Protein AF-A0A3D8LEV6-F1 (afdb_monomer_lite)

Foldseek 3Di:
DDDDDDDDDDDPDDVVVVVCCVAPQVNVLVPPAVQWPDGHLDAQDWTDGPCPVPPDDDTDGNHDDDDD

InterPro domains:
  IPR013538 Activator of Hsp90 ATPase homologue 1/2-like, C-terminal [PF08327] (12-67)
  IPR023393 START-like domain superfamily [G3DSA:3.30.530.20] (3-68)

Secondary structure (DSSP, 8-state):
-----------SS-HHHHHHHHH-HHHHHHHT-TTEEE--S-TTPBPEE--TT-SS----B-------

Structure (mmCIF, N/CA/C/O backbone):
data_AF-A0A3D8LEV6-F1
#
_entry.id   AF-A0A3D8LEV6-F1
#
loop_
_atom_site.group_PDB
_atom_site.id
_atom_site.type_symbol
_atom_site.label_atom_id
_atom_site.label_alt_id
_atom_site.label_comp_id
_atom_site.label_asym_id
_atom_site.label_entity_id
_atom_site.label_seq_id
_atom_site.pdbx_PDB_ins_code
_atom_site.Cartn_x
_atom_site.Cartn_y
_atom_site.Cartn_z
_atom_site.occupancy
_atom_site.B_iso_or_equiv
_atom_site.auth_seq_id
_atom_site.auth_comp_id
_atom_site.auth_asym_id
_atom_site.auth_atom_id
_atom_site.pdbx_PDB_model_num
ATOM 1 N N . MET A 1 1 ? -2.989 24.033 15.397 1.00 50.75 1 MET A N 1
ATOM 2 C CA . MET A 1 1 ? -4.120 23.122 15.130 1.00 50.75 1 MET A CA 1
ATOM 3 C C . MET A 1 1 ? -3.959 22.600 13.718 1.00 50.75 1 MET A C 1
ATOM 5 O O . MET A 1 1 ? -3.779 23.414 12.822 1.00 50.75 1 MET A O 1
ATOM 9 N N . SER A 1 2 ? -3.940 21.284 13.529 1.00 76.88 2 SER A N 1
ATOM 10 C CA . SER A 1 2 ? -3.762 20.673 12.208 1.00 76.88 2 SER A CA 1
ATOM 11 C C . SER A 1 2 ? -5.138 20.392 11.615 1.00 76.88 2 SER A C 1
ATOM 13 O O . SER A 1 2 ? -5.804 19.449 12.032 1.00 76.88 2 SER A O 1
ATOM 15 N N . THR A 1 3 ? -5.597 21.236 10.695 1.00 89.50 3 THR A N 1
ATOM 16 C CA . THR A 1 3 ? -6.845 20.992 9.960 1.00 89.50 3 THR A CA 1
ATOM 17 C C . THR A 1 3 ? -6.643 19.787 9.034 1.00 89.50 3 THR A C 1
ATOM 19 O O . THR A 1 3 ? -5.691 19.803 8.249 1.00 89.50 3 THR A O 1
ATOM 22 N N . PRO A 1 4 ? -7.476 18.734 9.108 1.00 91.06 4 PRO A N 1
ATOM 23 C CA . PRO A 1 4 ? -7.312 17.564 8.257 1.00 91.06 4 PRO A CA 1
ATOM 24 C C . PRO A 1 4 ? -7.645 17.905 6.802 1.00 91.06 4 PRO A C 1
ATOM 26 O O . PRO A 1 4 ? -8.646 18.564 6.518 1.00 91.06 4 PRO A O 1
ATOM 29 N N . LEU A 1 5 ? -6.826 17.419 5.871 1.00 91.81 5 LEU A N 1
ATOM 30 C CA . LEU A 1 5 ? -7.169 17.413 4.453 1.00 91.81 5 LEU A CA 1
ATOM 31 C C . LEU A 1 5 ? -8.001 16.161 4.161 1.00 91.81 5 LEU A C 1
ATOM 33 O O . LEU A 1 5 ? -7.477 15.049 4.209 1.00 91.81 5 LEU A O 1
ATOM 37 N N . ILE A 1 6 ? -9.283 16.344 3.852 1.00 93.56 6 ILE A N 1
ATOM 38 C CA . ILE A 1 6 ? -10.216 15.255 3.536 1.00 93.56 6 ILE A CA 1
ATOM 39 C C . ILE A 1 6 ? -10.457 15.237 2.022 1.00 93.56 6 ILE A C 1
ATOM 41 O O . ILE A 1 6 ? -10.690 16.282 1.415 1.00 93.56 6 ILE A O 1
ATOM 45 N N . LYS A 1 7 ? -10.374 14.052 1.407 1.00 93.88 7 LYS A N 1
ATOM 46 C CA . LYS A 1 7 ? -10.704 13.817 -0.006 1.00 93.88 7 LYS A CA 1
ATOM 47 C C . LYS A 1 7 ? -11.687 12.658 -0.108 1.00 93.88 7 LYS A C 1
ATOM 49 O O . LYS A 1 7 ? -11.483 11.632 0.535 1.00 93.88 7 LYS A O 1
ATOM 54 N N . GLU A 1 8 ? -12.701 12.813 -0.949 1.00 94.94 8 GLU A N 1
ATOM 55 C CA . GLU A 1 8 ? -13.725 11.801 -1.204 1.00 94.94 8 GLU A CA 1
ATOM 56 C C . GLU A 1 8 ? -13.731 11.428 -2.684 1.00 94.94 8 GLU A C 1
ATOM 58 O O . GLU A 1 8 ? -13.615 12.289 -3.557 1.00 94.94 8 GLU A O 1
ATOM 63 N N . PHE A 1 9 ? -13.858 10.132 -2.962 1.00 91.62 9 PHE A N 1
ATOM 64 C CA . PHE A 1 9 ? -13.894 9.590 -4.314 1.00 91.62 9 PHE A CA 1
ATOM 65 C C . PHE A 1 9 ? -14.999 8.541 -4.408 1.00 91.62 9 PHE A C 1
ATOM 67 O O . PHE A 1 9 ? -15.073 7.644 -3.570 1.00 91.62 9 PHE A O 1
ATOM 74 N N . ASN A 1 10 ? -15.836 8.640 -5.441 1.00 94.44 10 ASN A N 1
ATOM 75 C CA . ASN A 1 10 ? -1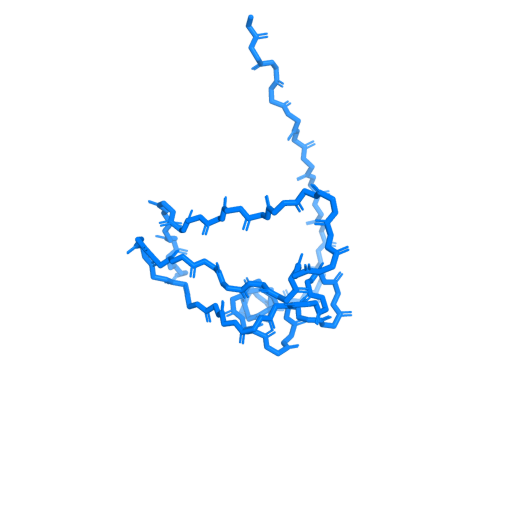6.921 7.698 -5.698 1.00 94.44 10 ASN A CA 1
ATOM 76 C C . ASN A 1 10 ? -16.574 6.829 -6.906 1.00 94.44 10 ASN A C 1
ATOM 78 O O . ASN A 1 10 ? -16.364 7.345 -8.004 1.00 94.44 10 ASN A O 1
ATOM 82 N N . TYR A 1 11 ? -16.549 5.511 -6.709 1.00 92.25 11 TYR A N 1
ATOM 83 C CA . TYR A 1 11 ? -16.261 4.541 -7.761 1.00 92.25 11 TYR A CA 1
ATOM 84 C C . TYR A 1 11 ? -17.392 3.519 -7.859 1.00 92.25 11 TYR A C 1
ATOM 86 O O . TYR A 1 11 ? -17.769 2.909 -6.862 1.00 92.25 11 TYR A O 1
ATOM 94 N N . ASN A 1 12 ? -17.911 3.293 -9.068 1.00 95.56 12 ASN A N 1
ATOM 95 C CA . ASN A 1 12 ? -18.921 2.263 -9.323 1.00 95.56 12 ASN A CA 1
ATOM 96 C C . ASN A 1 12 ? -18.261 0.888 -9.535 1.00 95.56 12 ASN A C 1
ATOM 98 O O . ASN A 1 12 ? -18.287 0.329 -10.633 1.00 95.56 12 ASN A O 1
ATOM 102 N N . VAL A 1 13 ? -17.589 0.380 -8.501 1.00 95.00 13 VAL A N 1
ATOM 103 C CA . VAL A 1 13 ? -16.902 -0.919 -8.512 1.00 95.00 13 VAL A CA 1
ATOM 104 C C . VAL A 1 13 ? -17.094 -1.640 -7.172 1.00 95.00 13 VAL A C 1
ATOM 106 O O . VAL A 1 13 ? -17.311 -0.980 -6.156 1.00 95.00 13 VAL A O 1
ATOM 109 N N . PRO A 1 14 ? -16.988 -2.982 -7.135 1.00 94.75 14 PRO A N 1
ATOM 110 C CA . PRO A 1 14 ? -17.041 -3.732 -5.882 1.00 94.75 14 PRO A CA 1
ATOM 111 C C . PRO A 1 14 ? -15.939 -3.301 -4.905 1.00 94.75 14 PRO A C 1
ATOM 113 O O . PRO A 1 14 ? -14.801 -3.046 -5.318 1.00 94.75 14 PRO A O 1
ATOM 116 N N . ILE A 1 15 ? -16.257 -3.263 -3.608 1.00 91.50 15 ILE A N 1
ATOM 117 C CA . ILE A 1 15 ? -15.328 -2.824 -2.553 1.00 91.50 15 ILE A CA 1
ATOM 118 C C . ILE A 1 15 ? -14.064 -3.693 -2.488 1.00 91.50 15 ILE A C 1
ATOM 120 O O . ILE A 1 15 ? -12.984 -3.195 -2.190 1.00 91.50 15 ILE A O 1
ATOM 124 N N . GLU A 1 16 ? -14.163 -4.968 -2.864 1.00 92.44 16 GLU A N 1
ATOM 125 C CA . GLU A 1 16 ? -13.044 -5.908 -2.961 1.00 92.44 16 GLU A CA 1
ATOM 126 C C . GLU A 1 16 ? -11.998 -5.436 -3.972 1.00 92.44 16 GLU A C 1
ATOM 128 O O . GLU A 1 16 ? -10.800 -5.571 -3.733 1.00 92.44 16 GLU A O 1
ATOM 133 N N . LYS A 1 17 ? -12.436 -4.862 -5.102 1.00 92.62 17 LYS A N 1
ATOM 134 C CA . LYS A 1 17 ? -11.510 -4.341 -6.114 1.00 92.62 17 LYS A CA 1
ATOM 135 C C . LYS A 1 17 ? -10.781 -3.104 -5.609 1.00 92.62 17 LYS A C 1
ATOM 137 O O . LYS A 1 17 ? -9.590 -2.970 -5.875 1.00 92.62 17 LYS A O 1
ATOM 142 N N . VAL A 1 18 ? -11.481 -2.234 -4.880 1.00 92.69 18 VAL A N 1
ATOM 143 C CA . VAL A 1 18 ? -10.872 -1.054 -4.249 1.00 92.69 18 VAL A CA 1
ATOM 144 C C . VAL A 1 18 ? -9.854 -1.489 -3.203 1.00 92.69 18 VAL A C 1
ATOM 146 O O . VAL A 1 18 ? -8.726 -1.010 -3.219 1.00 92.69 18 VAL A O 1
ATOM 149 N N . TRP A 1 19 ? -10.222 -2.449 -2.352 1.00 92.62 19 TRP A N 1
ATOM 150 C CA . TRP A 1 19 ? -9.321 -3.003 -1.347 1.00 92.62 19 TRP A CA 1
ATOM 151 C C . TRP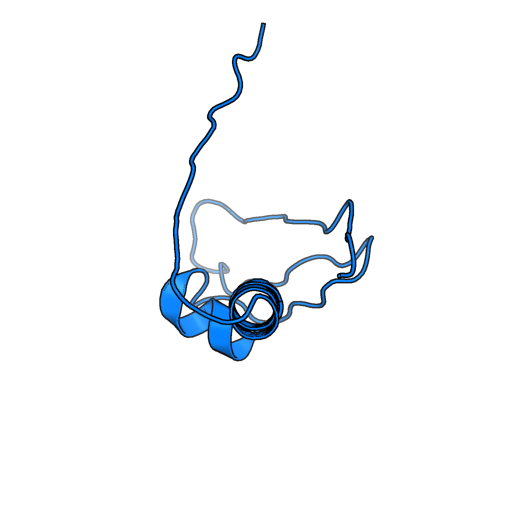 A 1 19 ? -8.059 -3.579 -1.986 1.00 92.62 19 TRP A C 1
ATOM 153 O O . TRP A 1 19 ? -6.960 -3.159 -1.647 1.00 92.62 19 TRP A O 1
ATOM 163 N N . GLN A 1 20 ? -8.204 -4.429 -3.006 1.00 92.62 20 GLN A N 1
ATOM 164 C CA . GLN A 1 20 ? -7.059 -4.954 -3.747 1.00 92.62 20 GLN A CA 1
ATOM 165 C C . GLN A 1 20 ? -6.212 -3.847 -4.383 1.00 92.62 20 GLN A C 1
ATOM 167 O O . GLN A 1 20 ? -4.997 -3.937 -4.343 1.00 92.62 20 GLN A O 1
ATOM 172 N N . ALA A 1 21 ? -6.798 -2.790 -4.949 1.00 92.69 21 ALA A N 1
ATOM 173 C CA . ALA A 1 21 ? -6.012 -1.690 -5.521 1.00 92.69 21 ALA A CA 1
ATOM 174 C C . ALA A 1 21 ? -5.181 -0.921 -4.472 1.00 92.69 21 ALA A C 1
ATOM 176 O O . ALA A 1 21 ? -4.180 -0.297 -4.828 1.00 92.69 21 ALA A O 1
ATOM 177 N N . LEU A 1 22 ? -5.596 -0.972 -3.201 1.00 91.00 22 LEU A N 1
ATOM 178 C CA . LEU A 1 22 ? -4.929 -0.337 -2.063 1.00 91.00 22 LEU A CA 1
ATOM 179 C C . LEU A 1 22 ? -3.977 -1.273 -1.310 1.00 91.00 22 LEU A C 1
ATOM 181 O O . LEU A 1 22 ? -3.112 -0.769 -0.598 1.00 91.00 22 LEU A O 1
ATOM 185 N N . THR A 1 23 ? -4.142 -2.596 -1.426 1.00 92.12 23 THR A N 1
ATOM 186 C CA . THR A 1 23 ? -3.352 -3.569 -0.656 1.00 92.12 23 THR A CA 1
ATOM 187 C C . THR A 1 23 ? -2.503 -4.526 -1.488 1.00 92.12 23 THR A C 1
ATOM 189 O O . THR A 1 23 ? -1.583 -5.147 -0.963 1.00 92.12 23 THR A O 1
ATOM 192 N N . ASP A 1 24 ? -2.820 -4.708 -2.766 1.00 92.50 24 ASP A N 1
ATOM 193 C CA . ASP A 1 24 ? -2.040 -5.545 -3.671 1.00 92.50 24 ASP A CA 1
ATOM 194 C C . ASP A 1 24 ? -0.850 -4.742 -4.194 1.00 92.50 24 ASP A C 1
ATOM 196 O O . ASP A 1 24 ? -1.011 -3.741 -4.894 1.00 92.50 24 ASP A O 1
ATOM 200 N N . LYS A 1 25 ? 0.357 -5.192 -3.852 1.00 92.19 25 LYS A N 1
ATOM 201 C CA . LYS A 1 25 ? 1.615 -4.542 -4.229 1.00 92.19 25 LYS A CA 1
ATOM 202 C C . LYS A 1 25 ? 1.715 -4.280 -5.733 1.00 92.19 25 LYS A C 1
ATOM 204 O O . LYS A 1 25 ? 2.188 -3.212 -6.123 1.00 92.19 25 LYS A O 1
ATOM 209 N N . ASP A 1 26 ? 1.328 -5.239 -6.568 1.00 91.62 26 ASP A N 1
ATOM 210 C CA . ASP A 1 26 ? 1.499 -5.115 -8.014 1.00 91.62 26 ASP A CA 1
ATOM 211 C C . ASP A 1 26 ? 0.483 -4.125 -8.590 1.00 91.62 26 ASP A C 1
ATOM 213 O O . ASP A 1 26 ? 0.860 -3.273 -9.392 1.00 91.62 26 ASP A O 1
ATOM 217 N N . LYS A 1 27 ? -0.749 -4.101 -8.065 1.00 92.69 27 LYS A N 1
ATOM 218 C CA . LYS A 1 27 ? -1.733 -3.063 -8.422 1.00 92.69 27 LYS A CA 1
ATOM 219 C C . LYS A 1 27 ? -1.319 -1.679 -7.941 1.00 92.69 27 LYS A C 1
ATOM 221 O O . LYS A 1 27 ? -1.437 -0.712 -8.684 1.00 92.69 27 LYS A O 1
ATOM 226 N N . MET A 1 28 ? -0.812 -1.561 -6.715 1.00 92.50 28 MET A N 1
ATOM 227 C CA . MET A 1 28 ? -0.360 -0.281 -6.157 1.00 92.50 28 MET A CA 1
ATOM 228 C C . MET A 1 28 ? 0.750 0.358 -6.998 1.00 92.50 28 MET A C 1
ATOM 230 O O . MET A 1 28 ? 0.811 1.586 -7.092 1.00 92.50 28 MET A O 1
ATOM 234 N N . LYS A 1 29 ? 1.610 -0.448 -7.632 1.00 91.81 29 LYS A N 1
ATOM 235 C CA . LYS A 1 29 ? 2.653 0.049 -8.540 1.00 91.81 29 LYS A CA 1
ATOM 236 C C . LYS A 1 29 ? 2.108 0.727 -9.785 1.00 91.81 29 LYS A C 1
ATOM 238 O O . LYS A 1 29 ? 2.740 1.657 -10.274 1.00 91.81 29 LYS A O 1
ATOM 243 N N . GLU A 1 30 ? 0.963 0.278 -10.288 1.00 91.62 30 GLU A N 1
ATOM 244 C CA . GLU A 1 30 ? 0.396 0.801 -11.533 1.00 91.62 30 GLU A CA 1
ATOM 245 C C . GLU A 1 30 ? -0.091 2.248 -11.396 1.00 91.62 30 GLU A C 1
ATOM 247 O O . GLU A 1 30 ? -0.063 2.991 -12.374 1.00 91.62 30 GLU A O 1
ATOM 252 N N . TRP A 1 31 ? -0.520 2.667 -10.199 1.00 89.31 31 TRP A N 1
ATOM 253 C CA . TRP A 1 31 ? -1.169 3.971 -10.023 1.00 89.31 31 TRP A CA 1
ATOM 254 C C . TRP A 1 31 ? -0.597 4.848 -8.904 1.00 89.31 31 TRP A C 1
ATOM 256 O O . TRP A 1 31 ? -0.773 6.065 -8.965 1.00 89.31 31 TRP A O 1
ATOM 266 N N . TYR A 1 32 ? 0.070 4.277 -7.892 1.00 86.06 32 TYR A N 1
ATOM 267 C CA . TYR A 1 32 ? 0.489 5.033 -6.705 1.00 86.06 32 TYR A CA 1
ATOM 268 C C . TYR A 1 32 ? 1.992 4.981 -6.428 1.00 86.06 32 TYR A C 1
ATOM 270 O O . TYR A 1 32 ? 2.628 6.029 -6.319 1.00 86.06 32 TYR A O 1
ATOM 278 N N . PHE A 1 33 ? 2.578 3.782 -6.346 1.00 87.31 33 PHE A N 1
ATOM 279 C CA . PHE A 1 33 ? 3.987 3.598 -5.983 1.00 87.31 33 PHE A CA 1
ATOM 280 C C . PHE A 1 33 ? 4.737 2.705 -6.971 1.00 87.31 33 PHE A C 1
ATOM 282 O O . PHE A 1 33 ? 5.039 1.553 -6.645 1.00 87.31 33 PHE A O 1
ATOM 289 N N . PRO A 1 34 ? 5.096 3.210 -8.161 1.00 88.31 34 PRO A N 1
ATOM 290 C CA . PRO A 1 34 ? 5.860 2.432 -9.139 1.00 88.31 34 PRO A CA 1
ATOM 291 C C . PRO A 1 34 ? 7.195 1.902 -8.582 1.00 88.31 34 PRO A C 1
ATOM 293 O O . PRO A 1 34 ? 7.655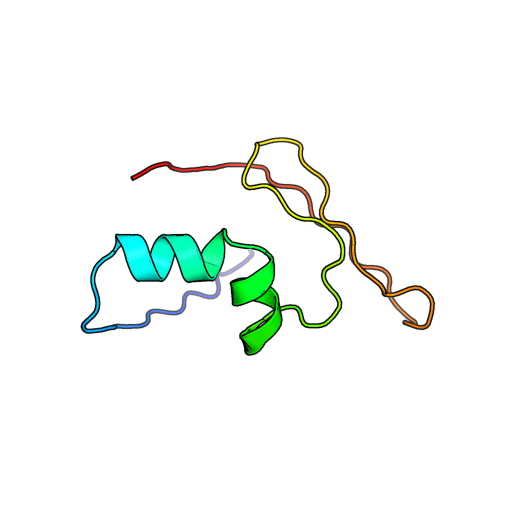 0.836 -8.980 1.00 88.31 34 PRO A O 1
ATOM 296 N N . GLN A 1 35 ? 7.790 2.601 -7.610 1.00 88.25 35 GLN A N 1
ATOM 297 C CA . GLN A 1 35 ? 9.033 2.222 -6.933 1.00 88.25 35 GLN A CA 1
ATOM 298 C C . GLN A 1 35 ? 8.846 1.268 -5.736 1.00 88.25 35 GLN A C 1
ATOM 300 O O . GLN A 1 35 ? 9.798 1.018 -5.001 1.00 88.25 35 GLN A O 1
ATOM 305 N N . LEU A 1 36 ? 7.637 0.767 -5.468 1.00 90.00 36 LEU A N 1
ATOM 306 C CA . LEU A 1 36 ? 7.381 -0.111 -4.323 1.00 90.00 36 LEU A CA 1
ATOM 307 C C . LEU A 1 36 ? 8.081 -1.465 -4.499 1.00 90.00 36 LEU A C 1
ATOM 309 O O . LEU A 1 36 ? 7.774 -2.217 -5.415 1.00 90.00 36 LEU A O 1
ATOM 313 N N . LYS A 1 37 ? 8.994 -1.837 -3.608 1.00 91.38 37 LYS A N 1
ATOM 314 C CA . LYS A 1 37 ? 9.636 -3.161 -3.623 1.00 91.38 37 LYS A CA 1
ATOM 315 C C . LYS A 1 37 ? 8.813 -4.196 -2.872 1.00 91.38 37 LYS A C 1
ATOM 317 O O . LYS A 1 37 ? 8.532 -5.263 -3.423 1.00 91.38 37 LYS A O 1
ATOM 322 N N . GLN A 1 38 ? 8.389 -3.868 -1.655 1.00 91.31 38 GLN A N 1
ATOM 323 C CA . GLN A 1 38 ? 7.633 -4.778 -0.802 1.00 91.31 38 GLN A CA 1
ATOM 324 C C . GLN A 1 38 ? 6.593 -4.024 0.020 1.00 91.31 38 GLN A C 1
ATOM 326 O O . GLN A 1 38 ? 6.867 -2.960 0.582 1.00 91.31 38 GLN A O 1
ATOM 331 N N . PHE A 1 39 ? 5.404 -4.610 0.089 1.00 93.12 39 PHE A N 1
ATOM 332 C CA . PHE A 1 39 ? 4.301 -4.144 0.907 1.00 93.12 39 PHE A CA 1
ATOM 333 C C . PHE A 1 39 ? 3.436 -5.325 1.325 1.00 93.12 39 PHE A C 1
ATOM 335 O O . PHE A 1 39 ? 3.121 -6.176 0.492 1.00 93.12 39 PHE A O 1
ATOM 342 N N . GLU A 1 40 ? 3.022 -5.316 2.589 1.00 91.75 40 GLU A N 1
ATOM 343 C CA . GLU A 1 40 ? 1.980 -6.181 3.120 1.00 91.75 40 GLU A CA 1
ATOM 344 C C . GLU A 1 40 ? 1.059 -5.360 4.032 1.00 91.75 40 GLU A C 1
ATOM 346 O O . GLU A 1 40 ? 1.548 -4.539 4.819 1.00 91.75 40 GLU A O 1
ATOM 351 N N . PRO A 1 41 ? -0.268 -5.566 3.965 1.00 90.69 41 PRO A N 1
ATOM 352 C CA . PRO A 1 41 ? -1.234 -4.877 4.813 1.00 90.69 41 PRO A CA 1
ATOM 353 C C . PRO A 1 41 ? -1.248 -5.497 6.220 1.00 90.69 41 PRO A C 1
ATOM 355 O O . PRO A 1 41 ? -2.256 -6.037 6.663 1.00 90.69 41 PRO A O 1
ATOM 358 N N . ILE A 1 42 ? -0.117 -5.438 6.923 1.00 92.44 42 ILE A N 1
ATOM 359 C CA . ILE A 1 42 ? 0.061 -5.969 8.279 1.00 92.44 42 ILE A CA 1
ATOM 360 C C . ILE A 1 42 ? 0.563 -4.842 9.171 1.00 92.44 42 ILE A C 1
ATOM 362 O O . ILE A 1 42 ? 1.534 -4.166 8.841 1.00 92.44 42 ILE A O 1
ATOM 366 N N . VAL A 1 43 ? -0.079 -4.641 10.322 1.00 94.12 43 VAL A N 1
ATOM 367 C CA . VAL A 1 43 ? 0.347 -3.626 11.294 1.00 94.12 43 VAL A CA 1
ATOM 368 C C . VAL A 1 43 ? 1.796 -3.875 11.725 1.00 94.12 43 VAL A C 1
ATOM 370 O O . VAL A 1 43 ? 2.167 -4.982 12.103 1.00 94.12 43 VAL A O 1
ATOM 373 N N . GLY A 1 44 ? 2.619 -2.831 11.666 1.00 91.88 44 GLY A N 1
ATOM 374 C CA . GLY A 1 44 ? 4.056 -2.880 11.931 1.00 91.88 44 GLY A CA 1
ATOM 375 C C . GLY A 1 44 ? 4.917 -3.147 10.694 1.00 91.88 44 GLY A C 1
ATOM 376 O O . GLY A 1 44 ? 6.131 -2.952 10.764 1.00 91.88 44 GLY A O 1
ATOM 377 N N . PHE A 1 45 ? 4.326 -3.529 9.555 1.00 92.56 45 PHE A N 1
ATOM 378 C CA . PHE A 1 45 ? 5.078 -3.720 8.319 1.00 92.56 45 PHE A CA 1
ATOM 379 C C . PHE A 1 45 ? 5.619 -2.382 7.800 1.00 92.56 45 PHE A C 1
ATOM 381 O O . PHE A 1 45 ? 4.885 -1.395 7.674 1.00 92.56 45 PHE A O 1
ATOM 388 N N . LYS A 1 46 ? 6.920 -2.360 7.497 1.00 92.81 46 LYS A N 1
ATOM 389 C CA . LYS A 1 46 ? 7.612 -1.228 6.875 1.00 92.81 46 LYS A CA 1
ATOM 390 C C . LYS A 1 46 ? 7.579 -1.389 5.366 1.00 92.81 46 LYS A C 1
ATOM 392 O O . LYS A 1 46 ? 8.090 -2.380 4.849 1.00 92.81 46 LYS A O 1
ATOM 397 N N . PHE A 1 47 ? 7.024 -0.407 4.666 1.00 92.06 47 PHE A N 1
ATOM 398 C CA . PHE A 1 47 ? 7.104 -0.381 3.211 1.00 92.06 47 PHE A CA 1
ATOM 399 C C . PHE A 1 47 ? 8.568 -0.323 2.794 1.00 92.06 47 PHE A C 1
ATOM 401 O O . PHE A 1 47 ? 9.372 0.388 3.398 1.00 92.06 47 PHE A O 1
ATOM 408 N N . GLN A 1 48 ? 8.893 -1.050 1.736 1.00 89.88 48 GLN A N 1
ATOM 409 C CA . GLN A 1 48 ? 10.203 -0.980 1.115 1.00 89.88 48 GLN A CA 1
ATOM 410 C C . GLN A 1 48 ? 10.044 -0.329 -0.246 1.00 89.88 48 GLN A C 1
ATOM 412 O O . GLN A 1 48 ? 9.285 -0.825 -1.080 1.00 89.88 48 GLN A O 1
ATOM 417 N N . PHE A 1 49 ? 10.766 0.759 -0.477 1.00 88.62 49 PHE A N 1
ATOM 418 C CA . PHE A 1 49 ? 10.787 1.463 -1.751 1.00 88.62 49 PHE A CA 1
ATOM 419 C C . PHE A 1 49 ? 12.171 1.352 -2.390 1.00 88.62 49 PHE A C 1
ATOM 421 O O . PHE A 1 49 ? 13.168 1.098 -1.718 1.00 88.62 49 PHE A O 1
ATOM 428 N N . ASP A 1 50 ? 12.223 1.498 -3.710 1.00 87.00 50 ASP A N 1
ATOM 429 C CA . ASP A 1 50 ? 13.463 1.747 -4.433 1.00 87.00 50 ASP A CA 1
ATOM 430 C C . ASP A 1 50 ? 13.668 3.249 -4.608 1.00 87.00 50 ASP A C 1
ATOM 432 O O . ASP A 1 50 ? 13.382 3.830 -5.653 1.00 87.00 50 ASP A O 1
ATOM 436 N N . ASP A 1 51 ? 14.087 3.904 -3.535 1.00 84.00 51 ASP A N 1
ATOM 437 C CA . ASP A 1 51 ? 14.351 5.338 -3.487 1.00 84.00 51 ASP A CA 1
ATOM 438 C C . ASP A 1 51 ? 15.827 5.644 -3.229 1.00 84.00 51 ASP A C 1
ATOM 440 O O . ASP A 1 51 ? 16.174 6.764 -2.880 1.00 84.00 51 ASP A O 1
ATOM 444 N N . SER A 1 52 ? 16.719 4.689 -3.506 1.00 77.25 52 SER A N 1
ATOM 445 C CA . SER A 1 52 ? 18.173 4.827 -3.329 1.00 77.25 52 SER A CA 1
ATOM 446 C C . SER A 1 52 ? 18.792 6.037 -4.048 1.00 77.25 52 SER A C 1
ATOM 448 O O . SER A 1 52 ? 19.814 6.556 -3.606 1.00 77.25 52 SER A O 1
ATOM 450 N N . SER A 1 53 ? 18.168 6.518 -5.127 1.00 79.06 53 SER A N 1
ATOM 451 C CA . SER A 1 53 ? 18.581 7.717 -5.867 1.00 79.06 53 SER A CA 1
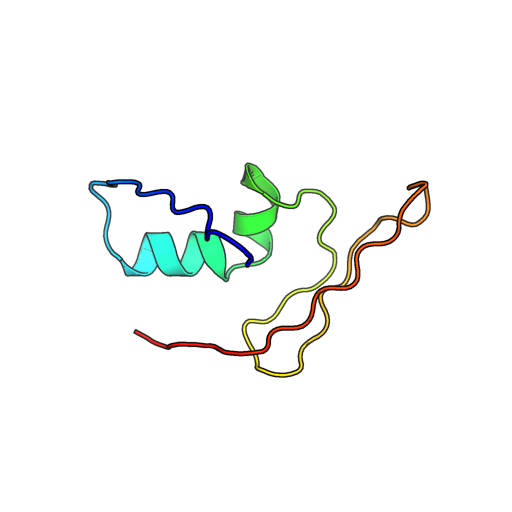ATOM 452 C C . SER A 1 53 ? 17.779 8.978 -5.518 1.00 79.06 53 SER A C 1
ATOM 454 O O . SER A 1 53 ? 17.963 10.011 -6.161 1.00 79.06 53 SER A O 1
ATOM 456 N N . ALA A 1 54 ? 16.836 8.903 -4.577 1.00 82.75 54 ALA A N 1
ATOM 457 C CA . ALA A 1 54 ? 15.996 10.026 -4.187 1.00 82.75 54 ALA A CA 1
ATOM 458 C C . ALA A 1 54 ? 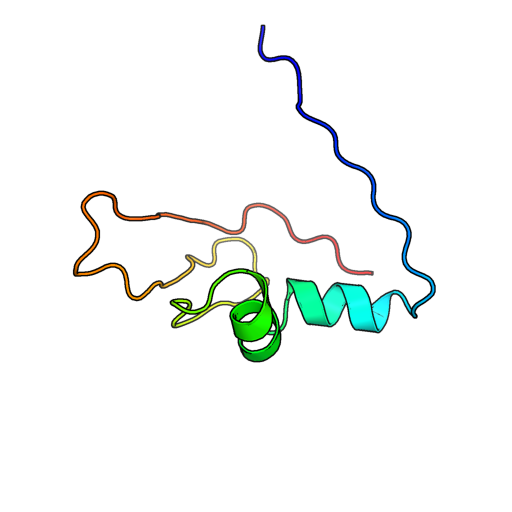16.672 10.870 -3.101 1.00 82.75 54 ALA A C 1
ATOM 460 O O . ALA A 1 54 ? 17.215 10.347 -2.130 1.00 82.75 54 ALA A O 1
ATOM 461 N N . GLU A 1 55 ? 16.552 12.191 -3.227 1.00 85.69 55 GLU A N 1
ATOM 462 C CA . GLU A 1 55 ? 17.037 13.155 -2.229 1.00 85.69 55 GLU A CA 1
ATOM 463 C C . GLU A 1 55 ? 16.370 12.962 -0.855 1.00 85.69 55 GLU A C 1
ATOM 465 O O . GLU A 1 55 ? 16.979 13.214 0.182 1.00 85.69 55 GLU A O 1
ATOM 470 N N . TYR A 1 56 ? 15.138 12.440 -0.843 1.00 83.38 56 TYR A N 1
ATOM 471 C CA . TYR A 1 56 ? 14.376 12.150 0.367 1.00 83.38 56 TYR A CA 1
ATOM 472 C C . TYR A 1 56 ? 13.900 10.698 0.388 1.00 83.38 56 TYR A C 1
ATOM 474 O O . TYR A 1 56 ? 13.137 10.268 -0.487 1.00 83.38 56 TYR A O 1
ATOM 482 N N . GLN A 1 57 ? 14.320 9.978 1.428 1.00 81.31 57 GLN A N 1
ATOM 483 C CA . GLN A 1 57 ? 13.910 8.601 1.692 1.00 81.31 57 GLN A CA 1
ATOM 484 C C . GLN A 1 57 ? 12.522 8.570 2.334 1.00 81.31 57 GLN A C 1
ATOM 486 O O . GLN A 1 57 ? 12.204 9.383 3.209 1.00 81.31 57 GLN A O 1
ATOM 491 N N . LYS A 1 58 ? 11.681 7.637 1.896 1.00 84.88 58 LYS A N 1
ATOM 492 C CA . LYS A 1 58 ? 10.325 7.459 2.421 1.00 84.88 58 LYS A CA 1
ATOM 493 C C . LYS A 1 58 ? 10.315 6.333 3.441 1.00 84.88 58 LYS A C 1
ATOM 495 O O . LYS A 1 58 ? 10.511 5.175 3.095 1.00 84.88 58 LYS A O 1
ATOM 500 N N . GLU A 1 59 ? 9.959 6.658 4.680 1.00 85.50 59 GLU A N 1
ATOM 501 C CA . GLU A 1 59 ? 9.704 5.656 5.716 1.00 85.50 59 GLU A CA 1
ATOM 502 C C . GLU A 1 59 ? 8.216 5.587 6.041 1.00 85.50 59 GLU A C 1
ATOM 504 O O . GLU A 1 59 ? 7.635 6.522 6.591 1.00 85.50 59 GLU A O 1
ATOM 509 N N . TRP A 1 60 ? 7.575 4.492 5.632 1.00 89.94 60 TRP A N 1
ATOM 510 C CA . TRP A 1 60 ? 6.141 4.282 5.818 1.00 89.94 60 TRP A CA 1
ATOM 511 C C . TRP A 1 60 ? 5.927 2.998 6.614 1.00 89.94 60 TRP A C 1
ATOM 513 O O . TRP A 1 60 ? 6.495 1.955 6.289 1.00 89.94 60 TRP A O 1
ATOM 523 N N . ILE A 1 61 ? 5.105 3.080 7.661 1.00 92.62 61 ILE A N 1
ATOM 524 C CA . ILE A 1 61 ? 4.757 1.956 8.535 1.00 92.62 61 ILE A CA 1
ATOM 525 C C . ILE A 1 61 ? 3.242 1.828 8.568 1.00 92.62 61 ILE A C 1
ATOM 527 O O . ILE A 1 61 ? 2.530 2.807 8.799 1.00 92.62 61 ILE A O 1
ATOM 531 N N . VAL A 1 62 ? 2.747 0.610 8.385 1.00 92.94 62 VAL A N 1
ATOM 532 C CA . VAL A 1 62 ? 1.329 0.310 8.577 1.00 92.94 62 VAL A CA 1
ATOM 533 C C . VAL A 1 62 ? 1.010 0.391 10.070 1.00 92.94 62 VAL A C 1
ATOM 535 O O . VAL A 1 62 ? 1.492 -0.414 10.861 1.00 92.94 62 VAL A O 1
ATOM 538 N N . THR A 1 63 ? 0.195 1.356 10.483 1.00 93.75 63 THR A N 1
ATOM 539 C CA . THR A 1 63 ? -0.188 1.534 11.898 1.00 93.75 63 THR A CA 1
ATOM 540 C C . THR A 1 63 ? -1.549 0.935 12.226 1.00 93.75 63 THR A C 1
ATOM 542 O O . THR A 1 63 ? -1.821 0.601 13.377 1.00 93.75 63 THR A O 1
ATOM 545 N N . LYS A 1 64 ? -2.411 0.791 11.219 1.00 92.75 64 LYS A N 1
ATOM 546 C CA . LYS A 1 64 ? -3.750 0.232 11.358 1.00 92.75 64 LYS A CA 1
ATOM 547 C C . LYS A 1 64 ? -4.183 -0.391 10.041 1.00 92.75 64 LYS A C 1
ATOM 549 O O . LYS A 1 64 ? -3.983 0.196 8.981 1.00 92.75 64 LY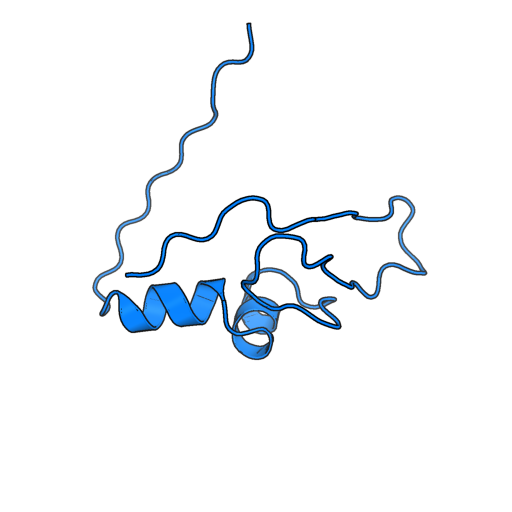S A O 1
ATOM 554 N N . VAL A 1 65 ? -4.829 -1.542 10.140 1.00 90.94 65 VAL A N 1
ATOM 555 C CA . VAL A 1 65 ? -5.525 -2.201 9.037 1.00 90.94 65 VAL A CA 1
ATOM 556 C C . VAL A 1 65 ? -6.951 -2.418 9.510 1.00 90.94 65 VAL A C 1
ATOM 558 O O . VAL A 1 65 ? -7.171 -2.875 10.630 1.00 90.94 65 VAL A O 1
ATOM 561 N N . VAL A 1 66 ? -7.917 -2.005 8.698 1.00 88.94 66 VAL A N 1
ATOM 562 C CA . VAL A 1 66 ? -9.328 -2.312 8.922 1.00 88.94 66 VAL A CA 1
ATOM 563 C C . VAL A 1 66 ? -9.710 -3.256 7.806 1.00 88.94 66 VAL A C 1
ATOM 565 O O . VAL A 1 66 ? -9.809 -2.836 6.655 1.00 88.94 66 VAL A O 1
ATOM 568 N N . GLU A 1 67 ? -9.825 -4.532 8.149 1.00 78.88 67 GLU A N 1
ATOM 569 C CA . GLU A 1 67 ? -10.352 -5.529 7.230 1.00 78.88 67 GLU A CA 1
ATOM 570 C C . GLU A 1 67 ? -11.835 -5.250 6.966 1.00 78.88 67 GLU A C 1
ATOM 572 O O . GLU A 1 67 ? -12.524 -4.631 7.784 1.00 78.88 67 GLU A O 1
ATOM 577 N N . ARG A 1 68 ? -12.289 -5.655 5.782 1.00 64.62 68 ARG A N 1
ATOM 578 C CA . ARG A 1 68 ? -13.670 -5.485 5.336 1.00 64.62 68 ARG A CA 1
ATOM 579 C C . ARG A 1 68 ? -14.610 -6.457 6.036 1.00 64.62 68 ARG A C 1
ATOM 581 O O . ARG A 1 68 ? -14.233 -7.639 6.160 1.00 64.62 68 ARG A O 1
#

Sequence (68 aa):
MSTPLIKEFNYNVPIEKVWQALTDKDKMKEWYFPQLKQFEPIVGFKFQFDDSSAEYQKEWIVTKVVER

Radius of gyration: 13.98 Å; chains: 1; bounding box: 38×29×27 Å

pLDDT: mean 89.11, std 7.04, range [50.75, 95.56]

Organism: NCBI:txid1400979